Protein AF-A0A6S7JBT1-F1 (afdb_monomer_lite)

Structure (mmCIF, N/CA/C/O backbone):
data_AF-A0A6S7JBT1-F1
#
_entry.id   AF-A0A6S7JBT1-F1
#
loop_
_atom_site.group_PDB
_atom_site.id
_atom_site.type_symbol
_atom_site.label_atom_id
_atom_site.label_alt_id
_atom_site.label_comp_id
_atom_site.label_asym_id
_atom_site.label_entity_id
_atom_site.label_seq_id
_atom_site.pdbx_PDB_ins_code
_atom_site.Cartn_x
_atom_site.Cartn_y
_atom_site.Cartn_z
_atom_site.occupancy
_atom_site.B_iso_or_equiv
_atom_site.auth_seq_id
_atom_site.auth_comp_id
_atom_site.auth_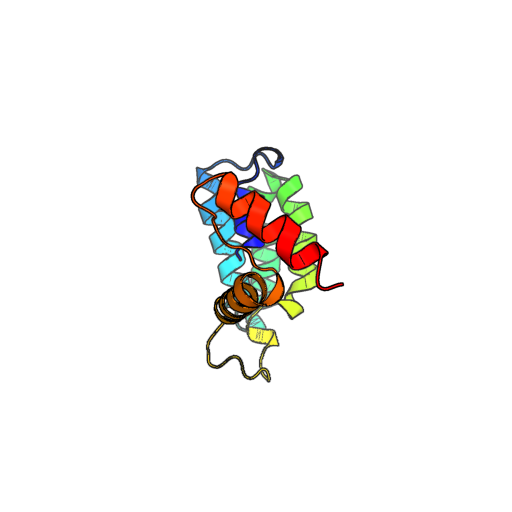asym_id
_atom_site.auth_atom_id
_atom_site.pdbx_PDB_model_num
ATOM 1 N N . MET A 1 1 ? 0.553 -2.691 3.759 1.00 83.69 1 MET A N 1
ATOM 2 C CA . MET A 1 1 ? -0.296 -3.108 2.613 1.00 83.69 1 MET A CA 1
ATOM 3 C C . MET A 1 1 ? -1.567 -2.293 2.418 1.00 83.69 1 MET A C 1
ATOM 5 O O . MET A 1 1 ? -1.698 -1.704 1.357 1.00 83.69 1 MET A O 1
ATOM 9 N N . GLN A 1 2 ? -2.511 -2.233 3.369 1.00 87.25 2 GLN A N 1
ATOM 10 C CA . GLN A 1 2 ? -3.792 -1.538 3.130 1.00 87.25 2 GLN A CA 1
ATOM 11 C C . GLN A 1 2 ? -3.617 -0.040 2.817 1.00 87.25 2 GLN A C 1
ATOM 13 O O . GLN A 1 2 ? -4.306 0.485 1.950 1.00 87.25 2 GLN A O 1
ATOM 18 N N . GLN A 1 3 ? -2.676 0.634 3.488 1.00 89.94 3 GLN A N 1
ATOM 19 C CA . GLN A 1 3 ? -2.342 2.037 3.219 1.00 89.94 3 GLN A CA 1
ATOM 20 C C . GLN A 1 3 ? -1.836 2.239 1.784 1.00 89.94 3 GLN A C 1
ATOM 22 O O . GLN A 1 3 ? -2.406 3.048 1.061 1.00 89.94 3 GLN A O 1
ATOM 27 N N . VAL A 1 4 ? -0.846 1.447 1.358 1.00 92.94 4 VAL A N 1
ATOM 28 C CA . VAL A 1 4 ? -0.318 1.453 -0.017 1.00 92.94 4 VAL A CA 1
ATOM 29 C C . VAL A 1 4 ? -1.433 1.203 -1.036 1.00 92.94 4 VAL A C 1
ATOM 31 O O . VAL A 1 4 ? -1.555 1.927 -2.018 1.00 92.94 4 VAL A O 1
ATOM 34 N N . TRP A 1 5 ? -2.304 0.223 -0.775 1.00 94.00 5 TRP A N 1
ATOM 35 C CA . TRP A 1 5 ? -3.460 -0.044 -1.630 1.00 94.00 5 TRP A CA 1
ATOM 36 C C . TRP A 1 5 ? -4.393 1.169 -1.729 1.00 94.00 5 TRP A C 1
ATOM 38 O O . TRP A 1 5 ? -4.763 1.554 -2.831 1.00 94.00 5 TRP A O 1
ATOM 48 N N . ARG A 1 6 ? -4.737 1.822 -0.610 1.00 94.94 6 ARG A N 1
ATOM 49 C CA . ARG A 1 6 ? -5.570 3.037 -0.637 1.00 94.94 6 ARG A CA 1
ATOM 50 C C . ARG A 1 6 ? -4.902 4.142 -1.444 1.00 94.94 6 ARG A C 1
ATOM 52 O O . ARG A 1 6 ? -5.549 4.711 -2.315 1.00 94.94 6 ARG A O 1
ATOM 59 N N . TRP A 1 7 ? -3.617 4.386 -1.200 1.00 96.81 7 TRP A N 1
ATOM 60 C CA . TRP A 1 7 ? -2.852 5.413 -1.899 1.00 96.81 7 TRP A CA 1
ATOM 61 C C . TRP A 1 7 ? -2.872 5.194 -3.420 1.00 96.81 7 TRP A C 1
ATOM 63 O O . TRP A 1 7 ? -3.217 6.106 -4.164 1.00 96.81 7 TRP A O 1
ATOM 73 N N . LEU A 1 8 ? -2.639 3.972 -3.905 1.00 96.12 8 LEU A N 1
ATOM 74 C CA . LEU A 1 8 ? -2.674 3.666 -5.346 1.00 96.12 8 LEU A CA 1
ATOM 75 C C . LEU A 1 8 ? -4.044 3.902 -6.009 1.00 96.12 8 LEU A C 1
ATOM 77 O O . LEU A 1 8 ? -4.117 4.120 -7.218 1.00 96.12 8 LEU A O 1
ATOM 81 N N . TYR A 1 9 ? -5.131 3.830 -5.240 1.00 95.19 9 TYR A N 1
ATOM 82 C CA . TYR A 1 9 ? -6.504 3.983 -5.733 1.00 95.19 9 TYR A CA 1
ATOM 83 C C . TYR A 1 9 ? -7.062 5.402 -5.549 1.00 95.19 9 TYR A C 1
ATOM 85 O O . TYR A 1 9 ? -8.144 5.710 -6.057 1.00 95.19 9 TYR A O 1
ATOM 93 N N . GLU A 1 10 ? -6.340 6.290 -4.865 1.00 95.81 10 GLU A N 1
ATOM 94 C CA . GLU A 1 10 ? -6.728 7.691 -4.737 1.00 95.81 10 GLU A CA 1
ATOM 95 C C . GLU A 1 10 ? -6.583 8.418 -6.080 1.00 95.81 10 GLU A C 1
ATOM 97 O O . GLU A 1 10 ? -5.505 8.484 -6.669 1.00 95.81 10 GLU A O 1
ATOM 102 N N . LYS A 1 11 ? -7.678 9.032 -6.552 1.00 93.38 11 LYS A N 1
ATOM 103 C CA . LYS A 1 11 ? -7.728 9.706 -7.863 1.00 93.38 11 LYS A CA 1
ATOM 104 C C . LYS A 1 11 ? -6.636 10.765 -8.046 1.00 93.38 11 LYS A C 1
ATOM 106 O O . LYS A 1 11 ? -6.110 10.891 -9.142 1.00 93.38 11 LYS A O 1
ATOM 111 N N . LYS A 1 12 ? -6.280 11.492 -6.980 1.00 94.50 12 LYS A N 1
ATOM 112 C CA . LYS A 1 12 ? -5.234 12.531 -6.997 1.00 94.50 12 LYS A CA 1
ATOM 113 C C . LYS A 1 12 ? -3.833 11.992 -7.325 1.00 94.50 12 LYS A C 1
ATOM 115 O O . LYS A 1 12 ? -2.987 12.769 -7.744 1.00 94.50 12 LYS A O 1
ATOM 120 N N . ASN A 1 13 ? -3.596 10.689 -7.146 1.00 94.38 13 ASN A N 1
ATOM 121 C CA . ASN A 1 13 ? -2.294 10.065 -7.383 1.00 94.38 13 ASN A CA 1
ATOM 122 C C . ASN A 1 13 ? -2.145 9.545 -8.824 1.00 94.38 13 ASN A C 1
ATOM 124 O O . ASN A 1 13 ? -1.044 9.170 -9.215 1.00 94.38 13 ASN A O 1
ATOM 128 N N . SER A 1 14 ? -3.225 9.540 -9.619 1.00 94.06 14 SER A N 1
ATOM 129 C CA . SER A 1 14 ? -3.206 9.312 -11.075 1.00 94.06 14 SER A CA 1
ATOM 130 C C . SER A 1 14 ? -2.513 8.023 -11.553 1.00 94.06 14 SER A C 1
ATOM 132 O O . SER A 1 14 ? -2.037 7.953 -12.685 1.00 94.06 14 SER A O 1
ATOM 134 N N . ILE A 1 15 ? -2.494 6.972 -10.727 1.00 96.75 15 ILE A N 1
ATOM 135 C CA . ILE A 1 15 ? -1.920 5.674 -11.105 1.00 96.75 15 ILE A CA 1
ATOM 136 C C . ILE A 1 15 ? -2.906 4.912 -11.993 1.00 96.75 15 ILE A C 1
ATOM 138 O O . ILE A 1 15 ? -4.067 4.702 -11.613 1.00 96.75 15 ILE A O 1
ATOM 142 N N . HIS A 1 16 ? -2.448 4.472 -13.167 1.00 96.06 16 HIS A N 1
ATOM 143 C CA . HIS A 1 16 ? -3.276 3.716 -14.107 1.00 96.06 16 HIS A CA 1
ATOM 144 C C . HIS A 1 16 ? -3.701 2.376 -13.504 1.00 96.06 16 HIS A C 1
ATOM 146 O O . HIS A 1 16 ? -2.899 1.724 -12.839 1.00 96.06 16 HIS A O 1
ATOM 152 N N . ALA A 1 17 ? -4.951 1.962 -13.736 1.00 94.69 17 ALA A N 1
ATOM 153 C CA . ALA A 1 17 ? -5.526 0.765 -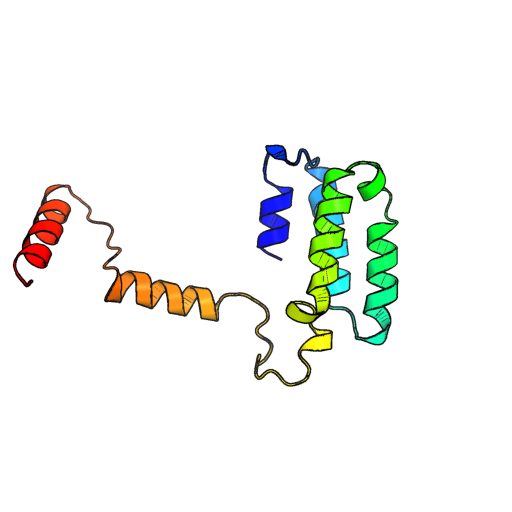13.120 1.00 94.69 17 ALA A CA 1
ATOM 154 C C . ALA A 1 17 ? -4.677 -0.491 -13.370 1.00 94.69 17 ALA A C 1
ATOM 156 O O . ALA A 1 17 ? -4.403 -1.222 -12.423 1.00 94.69 17 ALA A O 1
ATOM 157 N N . ASP A 1 18 ? -4.190 -0.660 -14.599 1.00 96.06 18 ASP A N 1
ATOM 158 C CA . ASP A 1 18 ? -3.397 -1.824 -15.015 1.00 96.06 18 ASP A CA 1
ATOM 159 C C . ASP A 1 18 ? -2.040 -1.928 -14.308 1.00 96.06 18 ASP A C 1
ATOM 161 O O . ASP A 1 18 ? -1.495 -3.016 -14.180 1.00 96.06 18 ASP A O 1
ATOM 165 N N . HIS A 1 19 ? -1.504 -0.813 -13.806 1.00 96.00 19 HIS A N 1
ATOM 166 C CA . HIS A 1 19 ? -0.177 -0.771 -13.186 1.00 96.00 19 HIS A CA 1
ATOM 167 C C . HIS A 1 19 ? -0.239 -0.966 -11.663 1.00 96.00 19 HIS A C 1
ATOM 169 O O . HIS A 1 19 ? 0.757 -1.295 -11.021 1.00 96.00 19 HIS A O 1
ATOM 175 N N . ARG A 1 20 ? -1.414 -0.777 -11.045 1.00 95.31 20 ARG A N 1
ATOM 176 C CA . ARG A 1 20 ? -1.579 -0.906 -9.584 1.00 95.31 20 ARG A CA 1
ATOM 177 C C . ARG A 1 20 ? -1.274 -2.320 -9.070 1.00 95.31 20 ARG A C 1
ATOM 179 O O . ARG A 1 20 ? -0.649 -2.407 -8.013 1.00 95.31 20 ARG A O 1
ATOM 186 N N . PRO A 1 2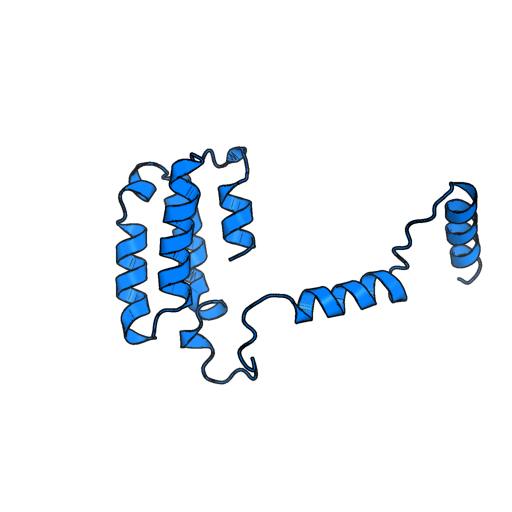1 ? -1.709 -3.418 -9.732 1.00 95.88 21 PRO A N 1
ATOM 187 C CA . PRO A 1 21 ? -1.406 -4.774 -9.276 1.00 95.88 21 PRO A CA 1
ATOM 188 C C . PRO A 1 21 ? 0.093 -5.067 -9.254 1.00 95.88 21 PRO A C 1
ATOM 190 O O . PRO A 1 21 ? 0.571 -5.695 -8.315 1.00 95.88 21 PRO A O 1
ATOM 193 N N . GLU A 1 22 ? 0.823 -4.571 -10.249 1.00 95.94 22 GLU A N 1
ATOM 194 C CA . GLU A 1 22 ? 2.268 -4.751 -10.379 1.00 95.94 22 GLU A CA 1
ATOM 195 C C . GLU A 1 22 ? 3.025 -4.013 -9.271 1.00 95.94 22 GLU A C 1
ATOM 197 O O . GLU A 1 22 ? 3.782 -4.635 -8.530 1.00 95.94 22 GLU A O 1
ATOM 202 N N . ILE A 1 23 ? 2.706 -2.734 -9.039 1.00 95.44 23 ILE A N 1
ATOM 203 C CA . ILE A 1 23 ? 3.284 -1.960 -7.925 1.00 95.44 23 ILE A CA 1
ATOM 204 C C . ILE A 1 23 ? 2.983 -2.627 -6.572 1.00 95.44 23 ILE A C 1
ATOM 206 O O . ILE A 1 23 ? 3.843 -2.711 -5.696 1.00 95.44 23 ILE A O 1
ATOM 210 N N . LEU A 1 24 ? 1.766 -3.153 -6.386 1.00 95.06 24 LEU A N 1
ATOM 211 C CA . LEU A 1 24 ? 1.420 -3.912 -5.180 1.00 95.06 24 LEU A CA 1
ATOM 212 C C . LEU A 1 24 ? 2.207 -5.218 -5.055 1.00 95.06 24 LEU A C 1
ATOM 214 O O . LEU A 1 24 ? 2.445 -5.656 -3.930 1.00 95.06 24 LEU A O 1
ATOM 218 N N . SER A 1 25 ? 2.562 -5.854 -6.169 1.00 95.31 25 SER A N 1
ATOM 219 C CA . SER A 1 25 ? 3.368 -7.072 -6.182 1.00 95.31 25 SER A CA 1
ATOM 220 C C . SER A 1 25 ? 4.804 -6.787 -5.750 1.00 95.31 25 SER A C 1
ATOM 222 O O . SER A 1 25 ? 5.297 -7.486 -4.869 1.00 95.31 25 SER A O 1
ATOM 224 N N . LEU A 1 26 ? 5.420 -5.720 -6.271 1.00 95.56 26 LEU A N 1
ATOM 225 C CA . LEU A 1 26 ? 6.756 -5.260 -5.860 1.00 95.56 26 LEU A CA 1
ATOM 226 C C . LEU A 1 26 ? 6.802 -4.941 -4.357 1.00 95.56 26 LEU A C 1
ATOM 228 O O . LEU A 1 26 ? 7.665 -5.410 -3.618 1.00 95.56 26 LEU A O 1
ATOM 232 N N . MET A 1 27 ? 5.785 -4.235 -3.857 1.00 95.00 27 MET A N 1
ATOM 233 C CA . MET A 1 27 ? 5.675 -3.965 -2.423 1.00 95.00 27 MET A CA 1
ATOM 234 C C . MET A 1 27 ? 5.556 -5.261 -1.602 1.00 95.00 27 MET A C 1
ATOM 236 O O . MET A 1 27 ? 6.150 -5.391 -0.531 1.00 95.00 27 MET A O 1
ATOM 240 N N . LYS A 1 28 ? 4.773 -6.240 -2.077 1.00 94.00 28 LYS A N 1
ATOM 241 C CA . LYS A 1 28 ? 4.638 -7.537 -1.399 1.00 94.00 28 LYS A CA 1
ATOM 242 C C . LYS A 1 28 ? 5.954 -8.302 -1.385 1.00 94.00 28 LYS A C 1
ATOM 244 O O . LYS A 1 28 ? 6.259 -8.880 -0.347 1.00 94.00 28 LYS A O 1
ATOM 249 N N . SER A 1 29 ? 6.716 -8.310 -2.480 1.00 95.19 29 SER A N 1
ATOM 250 C CA . SER A 1 29 ? 7.988 -9.033 -2.507 1.00 95.19 29 SER A CA 1
ATOM 251 C C . SER A 1 29 ? 8.951 -8.525 -1.444 1.00 95.19 29 SER A C 1
ATOM 253 O O . SER A 1 29 ? 9.613 -9.349 -0.834 1.00 95.19 29 SER A O 1
ATOM 255 N N . ILE A 1 30 ? 8.960 -7.223 -1.138 1.00 95.56 30 ILE A N 1
ATOM 256 C CA . ILE A 1 30 ? 9.785 -6.665 -0.053 1.00 95.56 30 ILE A CA 1
ATOM 257 C C . ILE A 1 30 ? 9.230 -7.039 1.329 1.00 95.56 30 ILE A C 1
ATOM 259 O O . ILE A 1 30 ? 9.979 -7.419 2.221 1.00 95.56 30 ILE A O 1
ATOM 263 N N . ILE A 1 31 ? 7.908 -6.973 1.529 1.00 93.00 31 ILE A N 1
ATOM 264 C CA . ILE A 1 31 ? 7.285 -7.295 2.830 1.00 93.00 31 ILE A CA 1
ATOM 265 C C . ILE A 1 31 ? 7.612 -8.714 3.290 1.00 93.00 31 ILE A C 1
ATOM 267 O O . ILE A 1 31 ? 7.852 -8.925 4.480 1.00 93.00 31 ILE A O 1
ATOM 271 N N . TYR A 1 32 ? 7.563 -9.669 2.362 1.00 91.81 32 TYR A N 1
ATOM 272 C CA . TYR A 1 32 ? 7.770 -11.091 2.632 1.00 91.81 32 TYR A CA 1
ATOM 273 C C . TYR A 1 32 ? 9.210 -11.555 2.381 1.00 91.81 32 TYR A C 1
ATOM 275 O O . TYR A 1 32 ? 9.472 -12.749 2.493 1.00 91.81 32 TYR A O 1
ATOM 283 N N . ALA A 1 33 ? 10.117 -10.640 2.041 1.00 93.56 33 ALA A N 1
ATOM 284 C CA . ALA A 1 33 ? 11.519 -10.949 1.822 1.00 93.56 33 ALA A CA 1
ATOM 285 C C . ALA A 1 33 ? 12.204 -11.417 3.110 1.00 93.56 33 ALA A C 1
ATOM 287 O O . ALA A 1 33 ? 11.860 -10.980 4.215 1.00 93.56 33 ALA A O 1
ATOM 288 N N . GLU A 1 34 ? 13.206 -12.274 2.946 1.00 91.81 34 GLU A N 1
ATOM 289 C CA . GLU A 1 34 ? 14.165 -12.568 4.003 1.00 91.81 34 GLU A CA 1
ATOM 290 C C . GLU A 1 34 ? 15.125 -11.388 4.193 1.00 91.81 34 GLU A C 1
ATOM 292 O O . GLU A 1 34 ? 15.261 -10.536 3.318 1.00 91.81 34 GLU A O 1
ATOM 297 N N . MET A 1 35 ? 15.787 -11.322 5.351 1.00 91.50 35 MET A N 1
ATOM 298 C CA . MET A 1 35 ? 16.649 -10.191 5.723 1.00 91.50 35 MET A CA 1
ATOM 299 C C . MET A 1 35 ? 17.730 -9.897 4.670 1.00 91.50 35 MET A C 1
ATOM 301 O O . MET A 1 35 ? 18.032 -8.736 4.409 1.00 91.50 35 MET A O 1
ATOM 305 N N . GLU A 1 36 ? 18.285 -10.948 4.068 1.00 93.19 36 GLU A N 1
ATOM 306 C CA . GLU A 1 36 ? 19.359 -10.880 3.070 1.00 93.19 36 GLU A CA 1
ATOM 307 C C . GLU A 1 36 ? 18.871 -10.286 1.735 1.00 93.19 36 GLU A C 1
ATOM 309 O O . GLU A 1 36 ? 19.605 -9.544 1.088 1.00 93.19 36 GLU A O 1
ATOM 314 N N . ASP A 1 37 ? 17.602 -10.514 1.387 1.00 95.00 37 ASP A N 1
ATOM 315 C CA . ASP A 1 37 ? 16.990 -10.102 0.118 1.00 95.00 37 ASP A CA 1
ATOM 316 C C . ASP A 1 37 ? 16.396 -8.680 0.152 1.00 95.00 37 ASP A C 1
ATOM 318 O O . ASP A 1 37 ? 16.046 -8.118 -0.887 1.00 95.00 37 ASP A O 1
ATOM 322 N N . ILE A 1 38 ? 16.175 -8.103 1.341 1.00 94.12 38 ILE A N 1
ATOM 323 C CA . ILE A 1 38 ? 15.410 -6.849 1.478 1.00 94.12 38 ILE A CA 1
ATOM 324 C C . ILE A 1 38 ? 16.063 -5.690 0.731 1.00 94.12 38 ILE A C 1
ATOM 326 O O . ILE A 1 38 ? 15.341 -4.881 0.145 1.00 94.12 38 ILE A O 1
ATOM 330 N N . SER A 1 39 ? 17.394 -5.591 0.770 1.00 93.94 39 SER A N 1
ATOM 331 C CA . SER A 1 39 ? 18.108 -4.502 0.096 1.00 93.94 39 SER A CA 1
ATOM 332 C C . SER A 1 39 ? 17.926 -4.593 -1.415 1.00 93.94 39 SER A C 1
ATOM 334 O O . SER A 1 39 ? 17.408 -3.656 -2.010 1.00 93.94 39 SER A O 1
ATOM 336 N N . GLU A 1 40 ? 18.235 -5.753 -2.001 1.00 95.75 40 GLU A N 1
ATOM 337 C CA . GLU A 1 40 ? 18.116 -6.001 -3.444 1.00 95.75 40 GLU A CA 1
ATOM 338 C C . GLU A 1 40 ? 16.696 -5.719 -3.944 1.00 95.75 40 GLU A C 1
ATOM 340 O O . GLU A 1 40 ? 16.497 -4.942 -4.870 1.00 95.75 40 GLU A O 1
ATOM 345 N N . ARG A 1 41 ? 15.674 -6.245 -3.259 1.00 95.38 41 ARG A N 1
ATOM 346 C CA . ARG A 1 41 ? 14.274 -6.028 -3.658 1.00 95.38 41 ARG A CA 1
ATOM 347 C C . ARG A 1 41 ? 13.814 -4.577 -3.515 1.00 95.38 41 ARG A C 1
ATOM 349 O O . ARG A 1 41 ? 12.842 -4.184 -4.159 1.00 95.38 41 ARG A O 1
ATOM 356 N N . THR A 1 42 ? 14.440 -3.811 -2.622 1.00 94.56 42 THR A N 1
ATOM 357 C CA . THR A 1 42 ? 14.166 -2.377 -2.465 1.00 94.56 42 THR A CA 1
ATOM 358 C 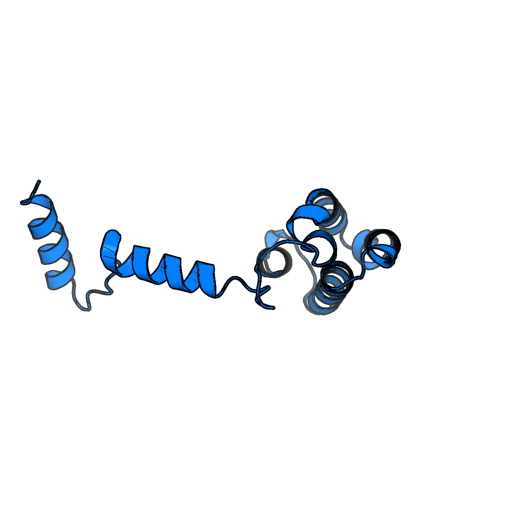C . THR A 1 42 ? 14.734 -1.607 -3.650 1.00 94.56 42 THR A C 1
ATOM 360 O O . THR A 1 42 ? 14.014 -0.799 -4.238 1.00 94.56 42 THR A O 1
ATOM 363 N N . ASP A 1 43 ? 15.974 -1.908 -4.031 1.00 93.81 43 ASP A N 1
ATOM 364 C CA . ASP A 1 43 ? 16.648 -1.294 -5.175 1.00 93.81 43 ASP A CA 1
ATOM 365 C C . ASP A 1 43 ? 15.910 -1.638 -6.480 1.00 93.81 43 ASP A C 1
ATOM 367 O O . ASP A 1 43 ? 15.505 -0.734 -7.211 1.00 93.81 43 ASP A O 1
ATOM 371 N N . ASP A 1 44 ? 15.572 -2.917 -6.690 1.00 93.56 44 ASP A N 1
ATOM 372 C CA . ASP A 1 44 ? 14.776 -3.391 -7.834 1.00 93.56 44 ASP A CA 1
ATOM 373 C C . ASP A 1 44 ? 13.447 -2.641 -7.977 1.00 93.56 44 ASP A C 1
ATOM 375 O O . ASP A 1 44 ? 12.987 -2.348 -9.083 1.00 93.56 44 ASP A O 1
ATOM 379 N N . MET A 1 45 ? 12.785 -2.356 -6.852 1.00 93.62 45 MET A N 1
ATOM 380 C CA . MET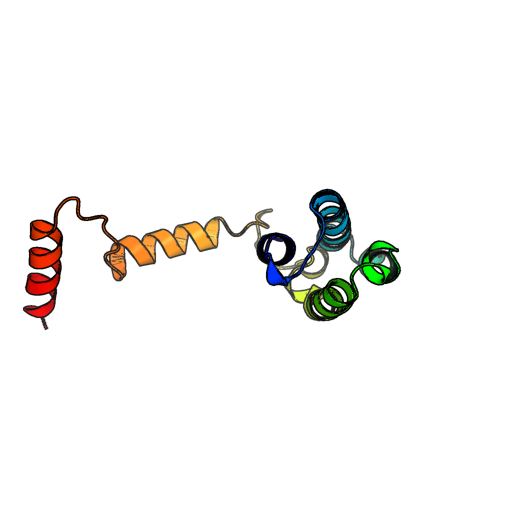 A 1 45 ? 11.529 -1.622 -6.862 1.00 93.62 45 MET A CA 1
ATOM 381 C C . MET A 1 45 ? 11.750 -0.164 -7.256 1.00 93.62 45 MET A C 1
ATOM 383 O O . MET A 1 45 ? 10.992 0.332 -8.081 1.00 93.62 45 MET A O 1
ATOM 387 N N . LEU A 1 46 ? 12.749 0.518 -6.694 1.00 91.00 46 LEU A N 1
ATOM 388 C CA . LEU A 1 46 ? 13.019 1.930 -6.989 1.00 91.00 46 LEU A CA 1
ATOM 389 C C . LEU A 1 46 ? 13.494 2.147 -8.434 1.00 91.00 46 LEU A C 1
ATOM 391 O O . LEU A 1 46 ? 13.128 3.149 -9.049 1.00 91.00 46 LEU A O 1
ATOM 395 N N . GLU A 1 47 ? 14.231 1.190 -8.996 1.00 93.12 47 GLU A N 1
ATOM 396 C CA . GLU A 1 47 ? 14.700 1.209 -10.387 1.00 93.12 47 GLU A CA 1
ATOM 397 C C . GLU A 1 47 ? 13.646 0.711 -11.392 1.00 93.12 47 GLU A C 1
ATOM 399 O O . GLU A 1 47 ? 13.831 0.792 -12.609 1.00 93.12 47 GLU A O 1
ATOM 404 N N . HIS A 1 48 ? 12.503 0.207 -10.918 1.00 94.88 48 HIS A N 1
ATOM 405 C CA . HIS A 1 48 ? 11.476 -0.331 -11.798 1.00 94.88 48 HIS A CA 1
ATOM 406 C C . HIS A 1 48 ? 10.883 0.765 -12.701 1.00 94.88 48 HIS A C 1
ATOM 408 O O . HIS A 1 48 ? 10.423 1.807 -12.233 1.00 94.88 48 HIS A O 1
ATOM 414 N N . SER A 1 49 ? 10.765 0.488 -14.005 1.00 94.31 49 SER A N 1
ATOM 415 C CA . SER A 1 49 ? 10.296 1.442 -15.039 1.00 94.31 49 SER A CA 1
ATOM 416 C C . SER A 1 49 ? 8.952 2.141 -14.750 1.00 94.31 49 SER A C 1
ATOM 418 O O . SER A 1 49 ? 8.650 3.217 -15.272 1.00 94.31 49 SER A O 1
ATOM 420 N N . LEU A 1 50 ? 8.116 1.559 -13.887 1.00 93.69 50 LEU A N 1
ATOM 421 C CA . LEU A 1 50 ? 6.867 2.178 -13.435 1.00 93.69 50 LEU A CA 1
ATOM 422 C C . LEU A 1 50 ? 7.090 3.431 -12.580 1.00 93.69 50 LEU A C 1
ATOM 424 O O . LEU A 1 50 ? 6.240 4.321 -12.599 1.00 93.69 50 LEU A O 1
ATOM 428 N N . PHE A 1 51 ? 8.202 3.523 -11.857 1.00 92.50 51 PHE A N 1
ATOM 429 C CA . PHE A 1 51 ? 8.533 4.678 -11.024 1.00 92.50 51 PHE A CA 1
ATOM 430 C C . PHE A 1 51 ? 9.116 5.832 -11.838 1.00 92.50 51 PHE A C 1
ATOM 432 O O . PHE A 1 51 ? 8.856 6.986 -11.504 1.00 92.50 51 PHE A O 1
ATOM 439 N N . GLU A 1 52 ? 9.736 5.549 -12.988 1.00 90.56 52 GLU A N 1
ATOM 440 C CA . GLU A 1 52 ? 10.025 6.575 -14.000 1.00 90.56 52 GLU A CA 1
ATOM 441 C C . GLU A 1 52 ? 8.726 7.170 -14.570 1.00 90.56 52 GLU A C 1
ATOM 443 O O . GLU A 1 52 ? 8.595 8.384 -14.738 1.00 90.56 52 GLU A O 1
ATOM 448 N N . LYS A 1 53 ? 7.722 6.316 -14.827 1.00 93.81 53 LYS A N 1
ATOM 449 C CA . LYS A 1 53 ? 6.403 6.736 -15.330 1.00 93.81 53 LYS A CA 1
ATOM 450 C C . LYS A 1 53 ? 5.591 7.520 -14.294 1.00 93.81 53 LYS A C 1
ATOM 452 O O . LYS A 1 53 ? 4.794 8.382 -14.672 1.00 93.81 53 LYS A O 1
ATOM 457 N N . TYR A 1 54 ? 5.763 7.222 -13.007 1.00 95.31 54 TYR A N 1
ATOM 458 C CA . TYR A 1 54 ? 5.041 7.857 -11.904 1.00 95.31 54 TYR A CA 1
ATOM 459 C C . TYR A 1 54 ? 6.006 8.432 -10.855 1.00 95.31 54 TYR A C 1
ATOM 461 O O . TYR A 1 54 ? 6.162 7.849 -9.780 1.00 95.31 54 TYR A O 1
ATOM 469 N N . PRO A 1 55 ? 6.587 9.623 -11.090 1.00 92.19 55 PRO A N 1
ATOM 470 C CA . PRO A 1 55 ? 7.519 10.241 -10.141 1.00 92.19 55 PRO A CA 1
ATOM 471 C C . PRO A 1 55 ? 6.905 10.508 -8.758 1.00 92.19 55 PRO A C 1
ATOM 473 O O . PRO A 1 55 ? 7.585 10.476 -7.736 1.00 92.19 55 PRO A O 1
ATOM 476 N N . ASN A 1 56 ? 5.590 10.748 -8.698 1.00 94.56 56 ASN A N 1
ATOM 477 C CA . ASN A 1 56 ? 4.864 10.884 -7.435 1.00 94.56 56 ASN A CA 1
ATOM 478 C C . ASN A 1 56 ? 4.790 9.565 -6.655 1.00 94.56 56 ASN A C 1
ATOM 480 O O . ASN A 1 56 ? 4.760 9.594 -5.427 1.00 94.56 56 ASN A O 1
ATOM 484 N N . ALA A 1 57 ? 4.741 8.429 -7.356 1.00 93.81 57 ALA A N 1
ATOM 485 C CA . ALA A 1 57 ? 4.853 7.121 -6.732 1.00 93.81 57 ALA A CA 1
ATOM 486 C C . ALA A 1 57 ? 6.283 6.883 -6.256 1.00 93.81 57 ALA A C 1
ATOM 488 O O . ALA A 1 57 ? 6.433 6.459 -5.120 1.00 93.81 57 ALA A O 1
ATOM 489 N N . ALA A 1 58 ? 7.303 7.223 -7.051 1.00 93.62 58 ALA A N 1
ATOM 490 C CA . ALA A 1 58 ? 8.707 7.056 -6.657 1.00 93.62 58 ALA A CA 1
ATOM 491 C C . ALA A 1 58 ? 8.968 7.705 -5.293 1.00 93.62 58 ALA A C 1
ATOM 493 O O . ALA A 1 58 ? 9.283 7.017 -4.328 1.00 93.62 58 ALA A O 1
ATOM 494 N N . LYS A 1 59 ? 8.631 8.994 -5.175 1.00 94.38 59 LYS A N 1
ATOM 495 C CA . LYS A 1 59 ? 8.753 9.735 -3.919 1.00 94.38 59 LYS A CA 1
ATOM 496 C C . LYS A 1 59 ? 7.952 9.118 -2.767 1.00 94.38 59 LYS A C 1
ATOM 498 O O . LYS A 1 59 ? 8.444 9.007 -1.654 1.00 94.38 59 LYS A O 1
ATOM 503 N N . TYR A 1 60 ? 6.697 8.734 -3.013 1.00 95.50 60 TYR A N 1
ATOM 504 C CA . TYR A 1 60 ? 5.872 8.122 -1.968 1.00 95.50 60 TYR A CA 1
ATOM 505 C C . TYR A 1 60 ? 6.471 6.804 -1.465 1.00 95.50 60 TYR A C 1
ATOM 507 O O . TYR A 1 60 ? 6.411 6.518 -0.271 1.00 95.50 60 TYR A O 1
ATOM 515 N N . PHE A 1 61 ? 7.012 5.987 -2.366 1.00 95.06 61 PHE A N 1
ATOM 516 C CA . PHE A 1 61 ? 7.567 4.695 -1.999 1.00 95.06 61 PHE A CA 1
ATOM 517 C C . PHE A 1 61 ? 8.958 4.804 -1.376 1.00 95.06 61 PHE A C 1
ATOM 519 O O . PHE A 1 61 ? 9.215 4.019 -0.474 1.00 95.06 61 PHE A O 1
ATOM 526 N N . GLU A 1 62 ? 9.782 5.793 -1.732 1.00 94.50 62 GLU A N 1
ATOM 527 C CA . GLU A 1 62 ? 10.991 6.148 -0.967 1.00 94.50 62 GLU A CA 1
ATOM 528 C C . GLU A 1 62 ? 10.648 6.356 0.520 1.00 94.50 62 GLU A C 1
ATOM 530 O O . GLU A 1 62 ? 11.143 5.621 1.375 1.00 94.50 62 GLU A O 1
ATOM 535 N N . ASP A 1 63 ? 9.681 7.235 0.820 1.00 94.44 63 ASP A N 1
ATOM 536 C CA . ASP A 1 63 ? 9.237 7.507 2.198 1.00 94.44 63 ASP A CA 1
ATOM 537 C C . ASP A 1 63 ? 8.711 6.237 2.909 1.00 94.44 63 ASP A C 1
ATOM 539 O O . ASP A 1 63 ? 8.897 6.031 4.112 1.00 94.44 63 ASP A O 1
ATOM 543 N N . VAL A 1 64 ? 8.009 5.361 2.179 1.00 94.88 64 VAL A N 1
ATOM 544 C CA . VAL A 1 64 ? 7.482 4.098 2.728 1.00 94.88 64 VAL A CA 1
ATOM 545 C C . VAL A 1 64 ? 8.604 3.095 3.012 1.00 94.88 64 VAL A C 1
ATOM 547 O O . VAL A 1 64 ? 8.534 2.373 4.015 1.00 94.88 64 VAL A O 1
ATOM 550 N N . LEU A 1 65 ? 9.613 3.028 2.142 1.00 94.44 65 LEU A N 1
ATOM 551 C CA . LEU A 1 65 ? 10.752 2.112 2.224 1.00 94.44 65 LEU A CA 1
ATOM 552 C C . LEU A 1 65 ? 11.771 2.546 3.285 1.00 94.44 65 LEU A C 1
ATOM 554 O O . LEU A 1 65 ? 12.418 1.685 3.888 1.00 94.44 65 LEU A O 1
ATOM 558 N N . ASP A 1 66 ? 11.845 3.834 3.613 1.00 94.25 66 ASP A N 1
ATOM 559 C CA . ASP A 1 66 ? 12.593 4.328 4.776 1.00 94.25 66 ASP A CA 1
ATOM 560 C C . ASP A 1 66 ? 12.057 3.745 6.089 1.00 94.25 66 ASP A C 1
ATOM 562 O O . ASP A 1 66 ? 12.809 3.452 7.016 1.00 94.25 66 ASP A O 1
ATOM 566 N N . LEU A 1 67 ? 10.751 3.474 6.149 1.00 93.06 67 LEU A N 1
ATOM 567 C CA . LEU A 1 67 ? 10.093 2.878 7.310 1.00 93.06 67 LEU A CA 1
ATOM 568 C C . LEU A 1 67 ? 10.028 1.344 7.257 1.00 93.06 67 LEU A C 1
ATOM 570 O O . LEU A 1 67 ? 9.274 0.748 8.035 1.00 93.06 67 LEU A O 1
ATOM 574 N N . LYS A 1 68 ? 10.786 0.680 6.371 1.00 92.69 68 LYS A N 1
ATOM 575 C CA . LYS A 1 68 ? 10.700 -0.777 6.143 1.00 92.69 68 LYS A CA 1
ATOM 576 C C . LYS A 1 68 ? 10.863 -1.638 7.383 1.00 92.69 68 LYS A C 1
ATOM 578 O O . LYS A 1 68 ? 10.137 -2.619 7.534 1.00 92.69 68 LYS A O 1
ATOM 583 N N . GLU A 1 69 ? 11.707 -1.222 8.320 1.00 91.06 69 GLU A N 1
ATOM 584 C CA . GLU A 1 69 ? 11.921 -1.935 9.584 1.00 91.06 69 GLU A CA 1
ATOM 585 C C . GLU A 1 69 ? 10.639 -2.056 10.425 1.00 91.06 69 GLU A C 1
ATOM 587 O O . GLU A 1 69 ? 10.450 -3.028 11.153 1.00 91.06 69 GLU A O 1
ATOM 592 N N . SER A 1 70 ? 9.702 -1.111 10.286 1.00 88.12 70 SER A N 1
ATOM 593 C CA . SER A 1 70 ? 8.433 -1.129 11.025 1.00 88.12 70 SER A CA 1
ATOM 594 C C . SER A 1 70 ? 7.414 -2.138 10.478 1.00 88.12 70 SER A C 1
ATOM 596 O O . SER A 1 70 ? 6.496 -2.560 11.193 1.00 88.12 70 SER A O 1
ATOM 598 N N . TRP A 1 71 ? 7.531 -2.539 9.206 1.00 89.00 71 TRP A N 1
ATOM 599 C CA . TRP A 1 71 ? 6.484 -3.306 8.528 1.00 89.00 71 TRP A CA 1
ATOM 600 C C . TRP A 1 71 ? 6.942 -4.582 7.821 1.00 89.00 71 TRP A C 1
ATOM 602 O O . TRP A 1 71 ? 6.105 -5.475 7.659 1.00 89.00 71 TRP A O 1
ATOM 612 N N . ALA A 1 72 ? 8.207 -4.704 7.416 1.00 91.56 72 ALA A N 1
ATOM 613 C CA . ALA A 1 72 ? 8.708 -5.903 6.751 1.00 91.56 72 ALA A CA 1
ATOM 614 C C . ALA A 1 72 ? 8.850 -7.055 7.752 1.00 91.56 72 ALA A C 1
ATOM 616 O O . ALA A 1 72 ? 9.148 -6.851 8.930 1.00 91.56 72 ALA A O 1
ATOM 617 N N . LEU A 1 73 ? 8.580 -8.280 7.297 1.00 89.81 73 LEU A N 1
ATOM 618 C CA . LEU A 1 73 ? 8.498 -9.430 8.196 1.00 89.81 73 LEU A CA 1
ATOM 619 C C . LEU A 1 73 ? 9.859 -9.851 8.750 1.00 89.81 73 LEU A C 1
ATOM 621 O O . LEU A 1 73 ? 9.908 -10.293 9.898 1.00 89.81 73 LEU A O 1
ATOM 625 N N . ALA A 1 74 ? 10.942 -9.660 7.993 1.00 90.56 74 ALA A N 1
ATOM 626 C CA . ALA A 1 74 ? 12.292 -10.006 8.436 1.00 90.56 74 ALA A CA 1
ATOM 627 C C . ALA A 1 74 ? 12.691 -9.306 9.748 1.00 90.56 74 ALA A C 1
ATOM 629 O O . ALA A 1 74 ? 13.317 -9.920 10.605 1.00 90.56 74 ALA A O 1
ATOM 630 N N . TYR A 1 75 ? 12.245 -8.063 9.963 1.00 88.50 75 TYR A N 1
ATOM 631 C CA . TYR A 1 75 ? 12.554 -7.286 11.171 1.00 88.50 75 TYR A CA 1
ATOM 632 C C . TYR A 1 75 ? 11.667 -7.631 12.380 1.00 88.50 75 TYR A C 1
ATOM 634 O O . TYR A 1 75 ? 11.793 -7.032 13.446 1.00 88.50 75 TYR A O 1
ATOM 642 N N . ARG A 1 76 ? 10.750 -8.599 12.249 1.00 85.12 76 ARG A N 1
ATOM 643 C CA . ARG A 1 76 ? 9.803 -8.988 13.311 1.00 85.12 76 ARG A CA 1
ATOM 644 C C . ARG A 1 76 ? 10.228 -10.230 14.090 1.00 85.12 76 ARG A C 1
ATOM 646 O O . ARG A 1 76 ? 9.427 -10.743 14.877 1.00 85.12 76 ARG A O 1
ATOM 653 N N . SER A 1 77 ? 11.454 -10.718 13.893 1.00 70.19 77 SER A N 1
ATOM 654 C CA . SER A 1 77 ? 12.021 -11.872 14.600 1.00 70.19 77 SER A CA 1
ATOM 655 C C . SER A 1 77 ? 12.149 -11.585 16.105 1.00 70.19 77 SER A C 1
ATOM 657 O O . SER A 1 77 ? 13.181 -11.135 16.589 1.00 70.19 77 SER A O 1
ATOM 659 N N . GLY A 1 78 ? 11.065 -11.785 16.852 1.00 69.19 78 GLY A N 1
ATOM 660 C CA . GLY A 1 78 ? 10.980 -11.468 18.281 1.00 69.19 78 GLY A CA 1
ATOM 661 C C . GLY A 1 78 ? 9.598 -10.999 18.735 1.00 69.19 78 GLY A C 1
ATOM 662 O O . GLY A 1 78 ? 9.309 -11.007 19.930 1.00 69.19 78 GLY A O 1
ATOM 663 N N . LEU 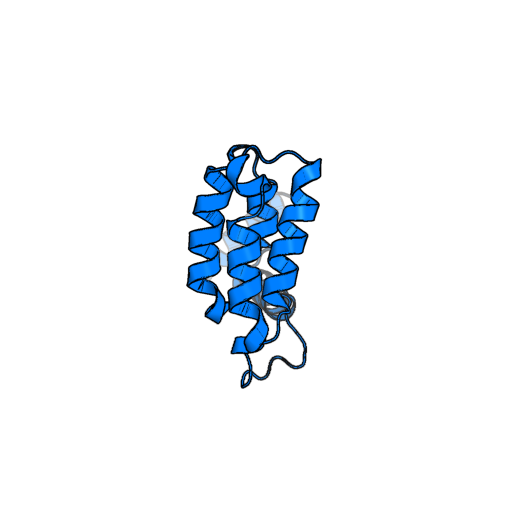A 1 79 ? 8.711 -10.639 17.803 1.00 70.50 79 LEU A N 1
ATOM 664 C CA . LEU A 1 79 ? 7.339 -10.267 18.134 1.00 70.50 79 LEU A CA 1
ATOM 665 C C . LEU A 1 79 ? 6.441 -11.513 18.226 1.00 70.50 79 LEU A C 1
ATOM 667 O O . LEU A 1 79 ? 6.514 -12.391 17.362 1.00 70.50 79 LEU A O 1
ATOM 671 N N . PRO A 1 80 ? 5.530 -11.601 19.214 1.00 67.00 80 PRO A N 1
ATOM 672 C CA . PRO A 1 80 ? 4.591 -12.713 19.354 1.00 67.00 80 PRO A CA 1
ATOM 673 C C . PRO A 1 80 ? 3.424 -12.593 18.356 1.00 67.00 80 PRO A C 1
ATOM 675 O O . PRO A 1 80 ? 2.255 -12.620 18.733 1.00 67.00 80 PRO A O 1
ATOM 678 N N . VAL A 1 81 ? 3.727 -12.459 17.063 1.00 70.19 81 VAL A N 1
ATOM 679 C CA . VAL A 1 81 ? 2.728 -12.253 16.003 1.00 70.19 81 VAL A CA 1
ATOM 680 C C . VAL A 1 81 ? 1.909 -13.511 15.693 1.00 70.19 81 VAL A C 1
ATOM 682 O O . VAL A 1 81 ? 0.831 -13.397 15.119 1.00 70.19 81 VAL A O 1
ATOM 685 N N . ARG A 1 82 ? 2.355 -14.714 16.098 1.00 69.88 82 ARG A N 1
ATOM 686 C CA . ARG A 1 82 ? 1.655 -16.004 15.857 1.00 69.88 82 ARG A CA 1
ATOM 687 C C . ARG A 1 82 ? 1.210 -16.195 14.392 1.00 69.88 82 ARG A C 1
ATOM 689 O O . ARG A 1 82 ? 0.158 -16.766 14.133 1.00 69.88 82 ARG A O 1
ATOM 696 N N . GLY A 1 83 ? 1.980 -15.667 13.437 1.00 68.44 83 GLY A N 1
ATOM 697 C CA . GLY A 1 83 ? 1.645 -15.698 12.006 1.00 68.44 83 GLY A CA 1
ATOM 698 C C . GLY A 1 83 ? 0.604 -14.664 11.547 1.00 68.44 83 GLY A C 1
ATOM 699 O O . GLY A 1 83 ? 0.310 -14.587 10.356 1.00 68.44 83 GLY A O 1
ATOM 700 N N . ASN A 1 84 ? 0.073 -13.832 12.446 1.00 70.38 84 ASN A N 1
ATOM 701 C CA . ASN A 1 84 ? -0.860 -12.765 12.103 1.00 70.38 84 ASN A CA 1
ATOM 702 C C . ASN A 1 84 ? -0.111 -11.509 11.667 1.00 70.38 84 ASN A C 1
ATOM 704 O O . ASN A 1 84 ? 0.479 -10.796 12.474 1.00 70.38 84 ASN A O 1
ATOM 708 N N . ASN A 1 85 ? -0.181 -11.229 10.370 1.00 72.00 85 ASN A N 1
ATOM 709 C CA . ASN A 1 85 ? 0.457 -10.069 9.748 1.00 72.00 85 ASN A CA 1
ATOM 710 C C . ASN A 1 85 ? -0.553 -9.033 9.234 1.00 72.00 85 ASN A C 1
ATOM 712 O O . ASN A 1 85 ? -0.164 -8.011 8.667 1.00 72.00 85 ASN A O 1
ATOM 716 N N . THR A 1 86 ? -1.847 -9.302 9.419 1.00 68.19 86 THR A N 1
ATOM 717 C CA . THR A 1 86 ? -2.953 -8.423 9.040 1.00 68.19 86 THR A CA 1
ATOM 718 C C . THR A 1 86 ? -3.521 -7.701 10.259 1.00 68.19 86 THR A C 1
ATOM 720 O O . THR A 1 86 ? -3.302 -8.085 11.406 1.00 68.19 86 THR A O 1
ATOM 723 N N . ASN A 1 87 ? -4.264 -6.626 10.016 1.00 77.44 87 ASN A N 1
ATOM 724 C CA . ASN A 1 87 ? -4.816 -5.755 11.051 1.00 77.44 87 ASN A CA 1
ATOM 725 C C . ASN A 1 87 ? -6.037 -6.348 11.786 1.00 77.44 87 ASN A C 1
ATOM 727 O O . ASN A 1 87 ? -6.651 -5.634 12.570 1.00 77.44 87 ASN A O 1
ATOM 731 N N . ASN A 1 88 ? -6.375 -7.626 11.582 1.00 79.56 88 ASN A N 1
ATOM 732 C CA . ASN A 1 88 ? -7.605 -8.250 12.080 1.00 79.56 88 ASN A CA 1
ATOM 733 C C . ASN A 1 88 ? -7.800 -8.075 13.595 1.00 79.56 88 ASN A C 1
ATOM 735 O O . ASN A 1 88 ? -8.894 -7.744 14.039 1.00 79.56 88 ASN A O 1
ATOM 739 N N . TYR A 1 89 ? -6.745 -8.268 14.396 1.00 79.31 89 TYR A N 1
ATOM 740 C CA . TYR A 1 89 ? -6.823 -8.090 15.853 1.00 79.31 89 TYR A CA 1
ATOM 741 C C . TYR A 1 89 ? -7.082 -6.639 16.246 1.00 79.31 89 TYR A C 1
ATOM 743 O O . TYR A 1 89 ? -7.896 -6.373 17.126 1.00 79.31 89 TYR A O 1
ATOM 751 N N . VAL A 1 90 ? -6.409 -5.708 15.569 1.00 82.25 90 VAL A N 1
ATOM 752 C CA . VAL A 1 90 ? -6.590 -4.273 15.789 1.00 82.25 90 VAL A CA 1
ATOM 753 C C . VAL A 1 90 ? -8.011 -3.874 15.397 1.00 82.25 90 VAL A C 1
ATOM 755 O O . VAL A 1 90 ? -8.697 -3.226 16.178 1.00 82.25 90 VAL A O 1
ATOM 758 N N . GLU A 1 91 ? -8.496 -4.304 14.232 1.00 85.00 91 GLU A N 1
ATOM 759 C CA . GLU A 1 91 ? -9.865 -4.028 13.790 1.00 85.00 91 GLU A CA 1
ATOM 760 C C . GLU A 1 91 ? -10.905 -4.602 14.759 1.00 85.00 91 GLU A C 1
ATOM 762 O O . GLU A 1 91 ? -11.825 -3.879 15.133 1.00 85.00 91 GLU A O 1
ATOM 767 N N . ALA A 1 92 ? -10.730 -5.840 15.232 1.00 85.00 92 ALA A N 1
ATOM 768 C CA . ALA A 1 92 ? -11.624 -6.462 16.208 1.00 85.00 92 ALA A CA 1
ATOM 769 C C . ALA A 1 92 ? -11.671 -5.688 17.537 1.00 85.00 92 ALA A C 1
ATOM 771 O O . ALA A 1 92 ? -12.752 -5.426 18.060 1.00 85.00 92 ALA A O 1
ATOM 772 N N . GLN A 1 93 ? -10.521 -5.261 18.064 1.00 84.50 93 GLN A N 1
ATOM 773 C CA . GLN A 1 93 ? -10.469 -4.454 19.289 1.00 84.50 93 GLN A CA 1
ATOM 774 C C . GLN A 1 93 ? -11.105 -3.074 19.096 1.00 84.50 93 GLN A C 1
ATOM 776 O O . GLN A 1 93 ? -11.871 -2.614 19.941 1.00 84.50 93 GLN A O 1
ATOM 781 N N . PHE A 1 94 ? -10.837 -2.419 17.964 1.00 84.88 94 PHE A N 1
ATOM 782 C CA . PHE A 1 94 ? -11.452 -1.132 17.651 1.00 84.88 94 PHE A CA 1
ATOM 783 C C . PHE A 1 94 ? -12.962 -1.231 17.426 1.00 84.88 94 PHE A C 1
ATOM 785 O O . PHE A 1 94 ? -13.644 -0.232 17.635 1.00 84.88 94 PHE A O 1
ATOM 792 N N . LEU A 1 95 ? -13.489 -2.380 16.992 1.00 84.88 95 LEU A N 1
ATOM 793 C CA . LEU A 1 95 ? -14.934 -2.608 16.925 1.00 84.88 95 LEU A CA 1
ATOM 794 C C . LEU A 1 95 ? -15.548 -2.604 18.326 1.00 84.88 95 LEU A C 1
ATOM 796 O O . LEU A 1 95 ? -16.459 -1.822 18.559 1.00 84.88 95 LEU A O 1
ATOM 800 N N . VAL A 1 96 ? -14.978 -3.354 19.274 1.00 85.19 96 VAL A N 1
ATOM 801 C CA . VAL A 1 96 ? -15.454 -3.366 20.670 1.00 85.19 96 VAL A CA 1
ATOM 802 C C . VAL A 1 96 ? -15.433 -1.962 21.275 1.00 85.19 96 VAL A C 1
ATOM 804 O O . VAL A 1 96 ? -16.422 -1.524 21.842 1.00 85.19 96 VAL A O 1
ATOM 807 N N . ILE A 1 97 ? -14.342 -1.209 21.100 1.00 86.31 97 ILE A N 1
ATOM 808 C CA . ILE A 1 97 ? -14.263 0.177 21.594 1.00 86.31 97 ILE A CA 1
ATOM 809 C C . ILE A 1 97 ? -15.352 1.053 20.960 1.00 86.31 97 ILE A C 1
ATOM 811 O O . ILE A 1 97 ? -15.979 1.862 21.641 1.00 86.31 97 ILE A O 1
ATOM 815 N N . LYS A 1 98 ? -15.576 0.923 19.649 1.00 83.00 98 LYS A N 1
ATOM 816 C CA . LYS A 1 98 ? -16.586 1.725 18.948 1.00 83.00 98 LYS A CA 1
ATOM 817 C C . LYS A 1 98 ? -18.001 1.402 19.408 1.00 83.00 98 LYS A C 1
ATOM 819 O O . LYS A 1 98 ? -18.808 2.323 19.496 1.00 83.00 98 LYS A O 1
ATOM 824 N N . ASP A 1 99 ? -18.280 0.140 19.681 1.00 80.88 99 ASP A N 1
ATOM 825 C CA . ASP A 1 99 ? -19.619 -0.306 20.038 1.00 80.88 99 ASP A CA 1
ATOM 826 C C . ASP A 1 99 ? -19.901 -0.049 21.524 1.00 80.88 99 ASP A C 1
ATOM 828 O O . ASP A 1 99 ? -20.901 0.588 21.838 1.00 80.88 99 ASP A O 1
ATOM 832 N N . GLU A 1 100 ? -18.987 -0.436 22.417 1.00 79.81 100 GLU A N 1
ATOM 833 C CA . GLU A 1 100 ? -19.185 -0.384 23.873 1.00 79.81 100 GLU A CA 1
ATOM 834 C C . GLU A 1 100 ? -18.890 0.992 24.484 1.00 79.81 100 GLU A C 1
ATOM 836 O O . GLU A 1 100 ? -19.574 1.427 25.403 1.00 79.81 100 GLU A O 1
ATOM 841 N N . ILE A 1 101 ? -17.852 1.687 24.004 1.00 76.44 101 ILE A N 1
ATOM 842 C CA . ILE A 1 101 ? -17.410 2.961 24.603 1.00 76.44 101 ILE A CA 1
ATOM 843 C C . ILE A 1 101 ? -17.973 4.141 23.821 1.00 76.44 101 ILE A C 1
ATOM 845 O O . ILE A 1 101 ? -18.476 5.100 24.399 1.00 76.44 101 ILE A O 1
ATOM 849 N N . LEU A 1 102 ? -17.880 4.090 22.491 1.00 75.75 102 LEU A N 1
ATOM 850 C CA . LEU A 1 102 ? -18.335 5.192 21.640 1.00 75.75 102 LEU A CA 1
ATOM 851 C C . LEU A 1 102 ? -19.812 5.076 21.254 1.00 75.75 102 LEU A C 1
ATOM 853 O O . LEU A 1 102 ? -20.295 5.937 20.518 1.00 75.75 102 LEU A O 1
ATOM 857 N N . ASN A 1 103 ? -20.511 4.033 21.721 1.00 70.94 103 ASN A N 1
ATOM 858 C CA . ASN A 1 103 ? -21.929 3.793 21.459 1.00 70.94 103 ASN A CA 1
ATOM 859 C C . ASN A 1 103 ? -22.287 3.989 19.980 1.00 70.94 103 ASN A C 1
ATOM 861 O O . ASN A 1 103 ? -23.292 4.622 19.646 1.00 70.94 103 ASN A O 1
ATOM 865 N N . ARG A 1 104 ? -21.447 3.487 19.063 1.00 70.44 104 ARG A N 1
ATOM 866 C CA . ARG A 1 104 ? -21.641 3.647 17.618 1.00 70.44 104 ARG A CA 1
ATOM 867 C C . ARG A 1 104 ? -22.758 2.729 17.120 1.00 70.44 104 ARG A C 1
ATOM 869 O O . ARG A 1 104 ? -22.542 1.821 16.326 1.00 70.44 104 ARG A O 1
ATOM 876 N N . VAL A 1 105 ? -23.980 2.993 17.562 1.00 64.06 105 VAL A N 1
ATOM 877 C CA . VAL A 1 105 ? -25.168 2.222 17.212 1.00 64.06 105 VAL A CA 1
ATOM 878 C C . VAL A 1 105 ? -25.826 2.853 15.986 1.00 64.06 105 VAL A C 1
ATOM 880 O O . VAL A 1 105 ? -26.052 4.061 15.931 1.00 64.06 105 VAL A O 1
ATOM 883 N N . LYS A 1 106 ? -26.146 2.039 14.975 1.00 58.12 106 LYS A N 1
ATOM 884 C CA . LYS A 1 106 ? -27.088 2.448 13.925 1.00 58.12 106 LYS A CA 1
ATOM 885 C C . LYS A 1 106 ? -28.484 2.494 14.546 1.00 58.12 106 LYS A C 1
ATOM 887 O O . LYS A 1 106 ? -29.141 1.463 14.621 1.00 58.12 106 LYS A O 1
ATOM 892 N N . GLU A 1 107 ? -28.933 3.665 14.983 1.00 63.66 107 GLU A N 1
ATOM 893 C CA . GLU A 1 107 ? -30.346 3.857 15.312 1.00 63.66 107 GLU A CA 1
ATOM 894 C C . GLU A 1 107 ? -31.167 3.886 14.022 1.00 63.66 107 GLU A C 1
ATOM 896 O O . GLU A 1 107 ? -30.853 4.606 13.071 1.00 63.66 107 GLU A O 1
ATOM 901 N N . PHE A 1 108 ? -32.203 3.052 13.964 1.00 64.75 108 PHE A N 1
ATOM 902 C CA . PHE A 1 108 ? -33.006 2.865 12.752 1.00 64.75 108 PHE A CA 1
ATOM 903 C C . PHE A 1 108 ? -34.031 3.986 12.537 1.00 64.75 108 PHE A C 1
ATOM 905 O O . PHE A 1 108 ? -34.618 4.075 11.459 1.00 64.75 108 PHE A O 1
ATOM 912 N N . ASN A 1 109 ? -34.251 4.853 13.531 1.00 73.69 109 ASN A N 1
ATOM 913 C CA . ASN A 1 109 ? -35.109 6.024 13.406 1.00 73.69 109 ASN A CA 1
ATOM 914 C C . ASN A 1 109 ? -34.572 7.221 14.214 1.00 73.69 109 ASN A C 1
ATOM 916 O O . ASN A 1 109 ? -33.813 7.071 15.169 1.00 73.69 109 ASN A O 1
ATOM 920 N N . VAL A 1 110 ? -34.975 8.425 13.798 1.00 75.12 110 VAL A N 1
ATOM 921 C CA . VAL A 1 110 ? -34.526 9.699 14.391 1.00 75.12 110 VAL A CA 1
ATOM 922 C C . VAL A 1 110 ? -34.941 9.820 15.860 1.00 75.12 110 VAL A C 1
ATOM 924 O O . VAL A 1 110 ? -34.217 10.430 16.637 1.00 75.12 110 VAL A O 1
ATOM 927 N N . VAL A 1 111 ? -36.060 9.205 16.254 1.00 77.81 111 VAL A N 1
ATOM 928 C CA . VAL A 1 111 ? -36.551 9.236 17.639 1.00 77.81 111 VAL A CA 1
ATOM 929 C C . VAL A 1 111 ? -35.587 8.497 18.570 1.00 77.81 111 VAL A C 1
ATOM 931 O O . VAL A 1 111 ? -35.165 9.077 19.560 1.00 77.81 111 VAL A O 1
ATOM 934 N N . GLY A 1 112 ? -35.148 7.286 18.211 1.00 74.12 112 GLY A N 1
ATOM 935 C CA . GLY A 1 112 ? -34.171 6.511 18.985 1.00 74.12 112 GLY A CA 1
ATOM 936 C C . GLY A 1 112 ? -32.790 7.168 19.052 1.00 74.12 112 GLY A C 1
ATOM 937 O O . GLY A 1 112 ? -32.094 7.043 20.056 1.00 74.12 112 GLY A O 1
ATOM 938 N N . LEU A 1 113 ? -32.412 7.931 18.018 1.00 73.88 113 LEU A N 1
ATOM 939 C CA . LEU A 1 113 ? -31.178 8.720 18.028 1.00 73.88 113 LEU A CA 1
ATOM 940 C C . LEU A 1 113 ? -31.259 9.900 19.010 1.00 73.88 113 LEU A C 1
ATOM 942 O O . LEU A 1 113 ? -30.309 10.133 19.753 1.00 73.88 113 LEU A O 1
ATOM 946 N N . VAL A 1 114 ? -32.376 10.638 19.009 1.00 76.25 114 VAL A N 1
ATOM 947 C CA . VAL A 1 114 ? -32.597 11.771 19.922 1.00 76.25 114 VAL A CA 1
ATOM 948 C C . VAL A 1 114 ? -32.638 11.283 21.363 1.00 76.25 114 VAL A C 1
ATOM 950 O O . VAL A 1 114 ? -31.899 11.819 22.178 1.00 76.25 114 VAL A O 1
ATOM 953 N N . ASP A 1 115 ? -33.401 10.224 21.637 1.00 74.44 115 ASP A N 1
ATOM 954 C CA . ASP A 1 115 ? -33.576 9.662 22.980 1.00 74.44 115 ASP A CA 1
ATOM 955 C C . ASP A 1 115 ? -32.227 9.249 23.595 1.00 74.44 115 ASP A C 1
ATOM 957 O O . ASP A 1 115 ? -31.893 9.623 24.717 1.00 74.44 115 ASP A O 1
ATOM 961 N N . LYS A 1 116 ? -31.364 8.581 22.816 1.00 69.62 116 LYS A N 1
ATOM 962 C CA . LYS A 1 116 ? -30.006 8.222 23.256 1.00 69.62 116 LYS A CA 1
ATOM 963 C C . LYS A 1 116 ? -29.087 9.413 23.494 1.00 69.62 116 LYS A C 1
ATOM 965 O O . LYS A 1 116 ? -28.242 9.341 24.386 1.00 69.62 116 LYS A O 1
ATOM 970 N N . LEU A 1 117 ? -29.182 10.461 22.678 1.00 71.19 117 LEU A N 1
ATOM 971 C CA . LEU A 1 117 ? -28.356 11.656 22.853 1.00 71.19 117 LEU A CA 1
ATOM 972 C C . LEU A 1 117 ? -28.766 12.414 24.116 1.00 71.19 117 LEU A C 1
ATOM 974 O O . LEU A 1 117 ? -27.891 12.873 24.841 1.00 71.19 117 LEU A O 1
ATOM 978 N N . THR A 1 118 ? -30.067 12.511 24.399 1.00 71.25 118 THR A N 1
ATOM 979 C CA . THR A 1 118 ? -30.577 13.218 25.579 1.00 71.25 118 THR A CA 1
ATOM 980 C C . THR A 1 118 ? -30.384 12.434 26.873 1.00 71.25 118 THR A C 1
ATOM 982 O O . THR A 1 118 ? -29.923 13.021 27.842 1.00 71.25 118 THR A O 1
ATOM 985 N N . ILE A 1 119 ? -30.621 11.116 26.890 1.00 65.12 119 ILE A N 1
ATOM 986 C CA . ILE A 1 119 ? -30.482 10.303 28.114 1.00 65.12 119 ILE A CA 1
ATOM 987 C C . ILE A 1 119 ? -29.023 10.263 28.600 1.00 65.12 119 ILE A C 1
ATOM 989 O O . ILE A 1 119 ? -28.762 10.443 29.784 1.00 65.12 119 ILE A O 1
ATOM 993 N N . ASN A 1 120 ? -28.049 10.114 27.694 1.00 58.31 120 ASN A N 1
ATOM 994 C CA . ASN A 1 120 ? -26.629 10.106 28.080 1.00 58.31 120 ASN A CA 1
ATOM 995 C C . ASN A 1 120 ? -26.088 11.497 28.468 1.00 58.31 120 ASN A C 1
ATOM 997 O O . ASN A 1 120 ? -25.036 11.582 29.095 1.00 58.31 120 ASN A O 1
ATOM 1001 N N . LEU A 1 121 ? -26.767 12.583 28.081 1.00 55.97 121 LEU A N 1
ATOM 1002 C CA . LEU A 1 121 ? -26.417 13.950 28.487 1.00 55.97 121 LEU A CA 1
ATOM 1003 C C . LEU A 1 121 ? -26.990 14.323 29.862 1.00 55.97 121 LEU A C 1
ATOM 1005 O O . LEU A 1 121 ? -26.477 15.247 30.480 1.00 55.97 121 LEU A O 1
ATOM 1009 N N . GLU A 1 122 ? -28.029 13.629 30.331 1.00 53.84 122 GLU A N 1
ATOM 1010 C CA . GLU A 1 122 ? -28.653 13.861 31.642 1.00 53.84 122 GLU A CA 1
ATOM 1011 C C . GLU A 1 122 ? -27.978 13.074 32.787 1.00 53.84 122 GLU A C 1
ATOM 1013 O O . GLU A 1 122 ? -28.191 13.393 33.955 1.00 53.84 122 GLU A O 1
ATOM 1018 N N . GLU A 1 123 ? -27.130 12.083 32.477 1.00 52.59 123 GLU A N 1
ATOM 1019 C CA . GLU A 1 123 ? -26.350 11.300 33.457 1.00 52.59 123 GLU A CA 1
ATOM 1020 C C . GLU A 1 123 ? -24.937 11.875 33.756 1.00 52.59 123 GLU A C 1
ATOM 1022 O O . GLU A 1 123 ? -24.107 11.221 34.402 1.00 52.59 123 GLU A O 1
ATOM 1027 N N . HIS A 1 124 ? -24.647 13.111 33.332 1.00 43.41 124 HIS A N 1
ATOM 1028 C CA . HIS A 1 124 ? -23.438 13.885 33.672 1.00 43.41 124 HIS A CA 1
ATOM 1029 C C . HIS A 1 124 ? -23.789 15.274 34.208 1.00 43.41 124 HIS A C 1
ATOM 1031 O O . HIS A 1 124 ? -23.020 15.764 35.068 1.00 43.41 124 HIS A O 1
#

Sequence (124 aa):
MQQVWRWLYEKKNSIHADHRPEILSLMKSIIYAEMEDISERTDDMLEHSLFEKYPNAAKYFEDVLDLKESWALAYRSGLPVRGNNTNNYVEAQFLVIKDEILNRVKEFNVVGLVDKLTINLEEH

Radius of gyration: 21.12 Å; chains: 1; bounding box: 56×30×49 Å

pLDDT: mean 85.25, std 12.1, range [43.41, 96.81]

Organism: Paramuricea clavata (NCBI:txid317549)

Secondary structure (DSSP, 8-state):
-HHHHHHHH-GGG---GGGHHHHHHHHHHHHT--TTTHHHHHHHHHTSHHHHH-HHHHHHHHHHHHTHHHH-GGGGTTS--TT--STHHHHHHHHHIIIIIS-----SSHHHHHHHHHHHHH--

Foldseek 3Di:
DVVLLVCCPDVVQVHDPVCSVVLVVLVVCLQADAPVCNVVSLVCSLPDVVCVVRVVVSVVVVVVSVCSCVQRPNNCVPPPCVPPNDCVVVVVVVVCCCCPVVVVDPDPDPVVVVVVVVVVVVVD